Protein AF-A0A1W9SJ82-F1 (afdb_monomer)

Structure (mmCIF, N/CA/C/O backbone):
data_AF-A0A1W9SJ82-F1
#
_entry.id   AF-A0A1W9SJ82-F1
#
loop_
_atom_site.group_PDB
_atom_site.id
_atom_site.type_symbol
_atom_site.label_atom_id
_atom_site.label_alt_id
_atom_site.label_comp_id
_atom_site.label_asym_id
_atom_site.label_entity_id
_atom_site.label_seq_id
_atom_site.pdbx_PDB_ins_code
_atom_site.Cartn_x
_atom_site.Cartn_y
_atom_site.Cartn_z
_atom_site.occupancy
_atom_site.B_iso_or_equiv
_atom_site.auth_seq_id
_atom_site.auth_comp_id
_atom_site.auth_asym_id
_atom_site.auth_atom_id
_atom_site.pdbx_PDB_model_num
ATOM 1 N N . MET A 1 1 ? -20.016 -2.239 4.524 1.00 68.06 1 MET A N 1
ATOM 2 C CA . MET A 1 1 ? -19.324 -1.239 5.376 1.00 68.06 1 MET A CA 1
ATOM 3 C C .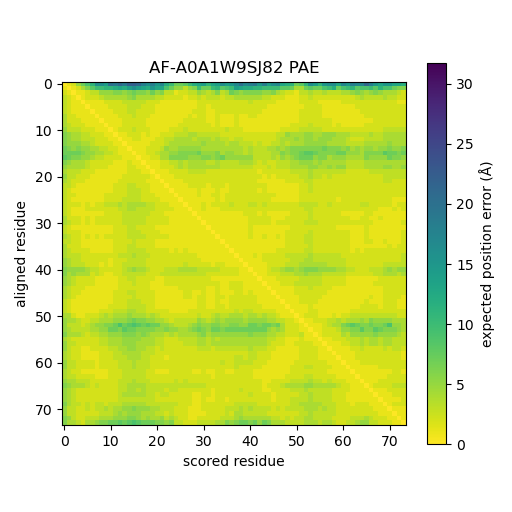 MET A 1 1 ? -18.097 -0.682 4.657 1.00 68.06 1 MET A C 1
ATOM 5 O O . MET A 1 1 ? -17.463 -1.443 3.930 1.00 68.06 1 MET A O 1
ATOM 9 N N . PRO A 1 2 ? -17.735 0.603 4.835 1.00 83.75 2 PRO A N 1
ATOM 10 C CA . PRO A 1 2 ? -16.510 1.150 4.255 1.00 83.75 2 PRO A CA 1
ATOM 11 C C . PRO A 1 2 ? -15.272 0.470 4.856 1.00 83.75 2 PRO A C 1
ATOM 13 O O . PRO A 1 2 ? -15.209 0.229 6.065 1.00 83.75 2 PRO A O 1
ATOM 16 N N . LYS A 1 3 ? -14.281 0.177 4.007 1.00 94.56 3 LYS A N 1
ATOM 17 C CA . LYS A 1 3 ? -12.970 -0.357 4.414 1.00 94.56 3 LYS A CA 1
ATOM 18 C C . LYS A 1 3 ? -12.239 0.606 5.358 1.00 94.56 3 LYS A C 1
ATOM 20 O O . LYS A 1 3 ? -12.496 1.810 5.304 1.00 94.56 3 LYS A O 1
ATOM 25 N N . LYS A 1 4 ? -11.350 0.102 6.222 1.00 95.44 4 LYS A N 1
ATOM 26 C CA . LYS A 1 4 ? -10.615 0.896 7.231 1.00 95.44 4 LYS A CA 1
ATOM 27 C C . LYS A 1 4 ? -9.622 1.870 6.594 1.00 95.44 4 LYS A C 1
ATOM 29 O O . LYS A 1 4 ? -9.560 3.025 7.014 1.00 95.44 4 LYS A O 1
ATOM 34 N N . TYR A 1 5 ? -8.914 1.435 5.555 1.00 97.62 5 TYR A N 1
ATOM 35 C CA . TYR A 1 5 ? -7.832 2.199 4.944 1.00 97.62 5 TYR A CA 1
ATOM 36 C C . TYR A 1 5 ? -8.028 2.417 3.444 1.00 97.62 5 TYR A C 1
ATOM 38 O O . TYR A 1 5 ? -8.709 1.654 2.752 1.00 97.62 5 TYR A O 1
ATOM 46 N N . THR A 1 6 ? -7.374 3.462 2.945 1.00 98.25 6 THR A N 1
ATOM 47 C CA . THR A 1 6 ? -7.094 3.685 1.526 1.00 98.25 6 THR A CA 1
ATOM 48 C C . THR A 1 6 ? -5.583 3.644 1.323 1.00 98.25 6 THR A C 1
ATOM 50 O O . THR A 1 6 ? -4.860 4.227 2.121 1.00 98.25 6 THR A O 1
ATOM 53 N N . ALA A 1 7 ? -5.100 2.996 0.264 1.00 98.31 7 ALA A N 1
ATOM 54 C CA . ALA A 1 7 ? -3.705 3.076 -0.160 1.00 98.31 7 ALA A CA 1
ATOM 55 C C . ALA A 1 7 ? -3.586 3.790 -1.502 1.00 98.31 7 A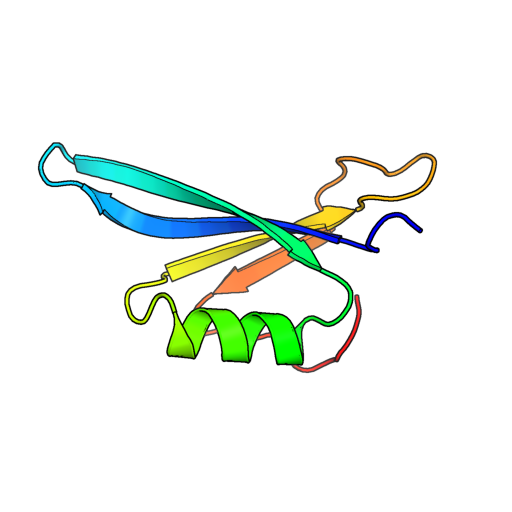LA A C 1
ATOM 57 O O . ALA A 1 7 ? -4.371 3.518 -2.412 1.00 98.31 7 ALA A O 1
ATOM 58 N N . ILE A 1 8 ? -2.569 4.640 -1.626 1.00 98.50 8 ILE A N 1
ATOM 59 C CA . ILE A 1 8 ? -2.015 5.057 -2.918 1.00 98.50 8 ILE A CA 1
ATOM 60 C C . ILE A 1 8 ? -0.696 4.310 -3.077 1.00 98.50 8 ILE A C 1
ATOM 62 O O . ILE A 1 8 ? 0.209 4.491 -2.267 1.00 98.50 8 ILE A O 1
ATOM 66 N N . VAL A 1 9 ? -0.611 3.452 -4.089 1.00 98.56 9 VAL A N 1
ATOM 67 C CA . VAL A 1 9 ? 0.535 2.576 -4.350 1.00 98.56 9 VAL A CA 1
ATOM 68 C C . VAL A 1 9 ? 1.255 3.073 -5.591 1.00 98.56 9 VAL A C 1
ATOM 70 O O . VAL A 1 9 ? 0.624 3.191 -6.640 1.00 98.56 9 VAL A O 1
ATOM 73 N N . LYS A 1 10 ? 2.564 3.307 -5.506 1.00 98.31 10 LYS A N 1
ATOM 74 C CA . LYS A 1 10 ? 3.410 3.493 -6.686 1.00 98.31 10 LYS A CA 1
ATOM 75 C C . LYS A 1 10 ? 3.871 2.131 -7.191 1.00 98.31 10 LYS A C 1
ATOM 77 O O . LYS A 1 10 ? 4.590 1.424 -6.482 1.00 98.31 10 LYS A O 1
ATOM 82 N N . ILE A 1 11 ? 3.481 1.789 -8.420 1.00 97.75 11 ILE A N 1
ATOM 83 C CA . ILE A 1 11 ? 3.887 0.543 -9.073 1.00 97.75 11 ILE A CA 1
ATOM 84 C C . ILE A 1 11 ? 5.278 0.711 -9.675 1.00 97.75 11 ILE A C 1
ATOM 86 O O . ILE A 1 11 ? 6.249 0.202 -9.141 1.00 97.75 11 ILE A O 1
ATOM 90 N N . LYS A 1 12 ? 5.393 1.490 -10.748 1.00 96.88 12 LYS A N 1
ATOM 91 C CA . LYS A 1 12 ? 6.655 1.820 -11.421 1.00 96.88 12 LYS A CA 1
ATOM 92 C C . LYS A 1 12 ? 6.520 3.147 -12.156 1.00 96.88 12 LYS A C 1
ATOM 94 O O . LYS A 1 12 ? 5.483 3.797 -12.048 1.00 96.88 12 LYS A O 1
ATOM 99 N N . ASN A 1 13 ? 7.549 3.562 -12.882 1.00 96.62 13 ASN A N 1
ATOM 100 C CA . ASN A 1 13 ? 7.404 4.654 -13.838 1.00 96.62 13 ASN A CA 1
ATOM 101 C C . ASN A 1 13 ? 6.930 4.093 -15.189 1.00 96.62 13 ASN A C 1
ATOM 103 O O . ASN A 1 13 ? 7.230 2.947 -15.529 1.00 96.62 13 ASN A O 1
ATOM 107 N N . ARG A 1 14 ? 6.157 4.885 -15.930 1.00 94.31 14 ARG A N 1
ATOM 108 C CA . ARG A 1 14 ? 5.802 4.624 -17.328 1.00 94.31 14 ARG A CA 1
ATOM 109 C C . ARG A 1 14 ? 6.979 4.994 -18.239 1.00 94.31 14 ARG A C 1
ATOM 111 O O . ARG A 1 14 ? 7.955 5.587 -17.785 1.00 94.31 14 ARG A O 1
ATOM 118 N N . HIS A 1 15 ? 6.876 4.649 -19.522 1.00 93.88 15 HIS A N 1
ATOM 119 C CA . HIS A 1 15 ? 7.909 4.947 -20.524 1.00 93.88 15 HIS A CA 1
ATOM 120 C C . HIS A 1 15 ? 8.191 6.451 -20.678 1.00 93.88 15 HIS A C 1
ATOM 122 O O . HIS A 1 15 ? 9.321 6.826 -20.958 1.00 93.88 15 HIS A O 1
ATOM 128 N N . ASP A 1 16 ? 7.194 7.301 -20.427 1.00 95.38 16 ASP A N 1
ATOM 129 C CA . ASP A 1 16 ? 7.302 8.768 -20.438 1.00 95.38 16 ASP A CA 1
ATOM 130 C C . ASP A 1 16 ? 7.902 9.357 -19.140 1.00 95.38 16 ASP A C 1
ATOM 132 O O . ASP A 1 16 ? 7.932 10.571 -18.957 1.00 95.38 16 ASP A O 1
ATOM 136 N N . GLY A 1 17 ? 8.342 8.509 -18.203 1.00 93.50 17 GLY A N 1
ATOM 137 C CA . GLY A 1 17 ? 8.890 8.917 -16.908 1.00 93.50 17 GLY A CA 1
ATOM 138 C C . GLY A 1 17 ? 7.842 9.231 -15.833 1.00 93.50 17 GLY A C 1
ATOM 139 O O . GLY A 1 17 ? 8.200 9.372 -14.660 1.00 93.50 17 GLY A O 1
ATOM 140 N N . SER A 1 18 ? 6.550 9.275 -16.171 1.00 96.00 18 SER A N 1
ATOM 141 C CA . SER A 1 18 ? 5.484 9.550 -15.205 1.00 96.00 18 SER A CA 1
ATOM 142 C C . SER A 1 18 ? 5.276 8.389 -14.222 1.00 96.00 18 SER A C 1
ATOM 144 O O . SER A 1 18 ? 5.500 7.215 -14.531 1.00 96.00 18 SER A O 1
ATOM 146 N N . ALA A 1 19 ? 4.844 8.692 -12.995 1.00 95.62 19 ALA A N 1
ATOM 147 C CA . ALA A 1 19 ? 4.596 7.665 -11.987 1.00 95.62 19 ALA A CA 1
ATOM 148 C C . ALA A 1 19 ? 3.284 6.913 -12.271 1.00 95.62 19 ALA A C 1
ATOM 150 O O . ALA A 1 19 ? 2.202 7.500 -12.276 1.00 95.62 19 ALA A O 1
ATOM 151 N N . HIS A 1 20 ? 3.357 5.590 -12.423 1.00 97.31 20 HIS A N 1
ATOM 152 C CA . HIS A 1 20 ? 2.175 4.736 -12.420 1.00 97.31 20 HIS A CA 1
ATOM 153 C C . HIS A 1 20 ? 1.754 4.454 -10.976 1.00 97.31 20 HIS A C 1
ATOM 155 O O . HIS A 1 20 ? 2.369 3.639 -10.280 1.00 97.31 20 HIS A O 1
ATOM 161 N N . CYS A 1 21 ? 0.685 5.119 -10.544 1.00 97.62 21 CYS A N 1
ATOM 162 C CA . CYS A 1 21 ? 0.095 4.935 -9.226 1.00 97.62 21 CYS A CA 1
ATOM 163 C C . CYS A 1 21 ? -1.323 4.363 -9.320 1.00 97.62 21 CYS A C 1
ATOM 165 O O . CYS A 1 21 ? -2.095 4.735 -10.201 1.00 97.62 21 CYS A O 1
ATOM 167 N N . VAL A 1 22 ? -1.680 3.492 -8.376 1.00 97.69 22 VAL A N 1
ATOM 168 C CA . VAL A 1 22 ? -3.022 2.905 -8.248 1.00 97.69 22 VAL A CA 1
ATOM 169 C C . VAL A 1 22 ? -3.575 3.129 -6.846 1.00 97.69 22 VAL A C 1
ATOM 171 O O . VAL A 1 22 ? -2.826 3.257 -5.876 1.00 97.69 22 VAL A O 1
ATOM 174 N N . LYS A 1 23 ? -4.905 3.172 -6.729 1.00 98.12 23 LYS A N 1
ATOM 175 C CA . LYS A 1 23 ? -5.606 3.401 -5.463 1.00 98.12 23 LYS A CA 1
ATOM 176 C C . LYS A 1 23 ? -6.401 2.167 -5.053 1.00 98.12 23 LYS A C 1
ATOM 178 O O . LYS A 1 23 ? -7.199 1.660 -5.835 1.00 98.12 23 LYS A O 1
ATOM 183 N N . TYR A 1 24 ? -6.241 1.736 -3.805 1.00 98.06 24 TYR A N 1
ATOM 184 C CA . TYR A 1 24 ? -6.972 0.604 -3.232 1.00 98.06 24 TYR A CA 1
ATOM 185 C C . TYR A 1 24 ? -7.634 0.961 -1.906 1.00 98.06 24 TYR A C 1
ATOM 187 O O . TYR A 1 24 ? -7.212 1.880 -1.210 1.00 98.06 24 TYR A O 1
ATOM 195 N N . ARG A 1 25 ? -8.668 0.201 -1.540 1.00 97.56 25 ARG A N 1
ATOM 196 C CA . ARG A 1 25 ? -9.294 0.235 -0.215 1.00 97.56 25 ARG A CA 1
ATOM 197 C C . ARG A 1 25 ? -9.183 -1.145 0.419 1.00 97.56 25 ARG A C 1
ATOM 199 O O . ARG A 1 25 ? -9.481 -2.136 -0.240 1.00 97.56 25 ARG A O 1
ATOM 206 N N . PHE A 1 26 ? -8.765 -1.212 1.676 1.00 97.38 26 PHE A N 1
ATOM 207 C CA . PHE A 1 26 ? -8.460 -2.478 2.347 1.00 97.38 26 PHE A CA 1
ATOM 208 C C . PHE A 1 26 ? -8.578 -2.344 3.872 1.00 97.38 26 PHE A C 1
ATOM 210 O O . PHE A 1 26 ? -8.673 -1.238 4.404 1.00 97.38 26 PHE A O 1
ATOM 217 N N . ASP A 1 27 ? -8.599 -3.481 4.571 1.00 97.06 27 ASP A N 1
ATOM 218 C CA . ASP A 1 27 ? -8.676 -3.526 6.040 1.00 97.06 27 ASP A CA 1
ATOM 219 C C . ASP A 1 27 ? -7.389 -4.050 6.686 1.00 97.06 27 ASP A C 1
ATOM 221 O O . ASP A 1 27 ? -7.031 -3.599 7.767 1.00 97.06 27 ASP A O 1
ATOM 225 N N . ASN A 1 28 ? -6.694 -4.990 6.039 1.00 97.69 28 ASN A N 1
ATOM 226 C CA . ASN A 1 28 ? -5.548 -5.704 6.600 1.00 97.69 28 ASN A CA 1
ATOM 227 C C . ASN A 1 28 ? -4.280 -5.421 5.784 1.00 97.69 28 ASN A C 1
ATOM 229 O O . ASN A 1 28 ? -4.229 -5.739 4.595 1.00 97.69 28 ASN A O 1
ATOM 233 N N . LEU A 1 29 ? -3.263 -4.855 6.433 1.00 97.88 29 LEU A N 1
ATOM 234 C CA . LEU A 1 29 ? -1.984 -4.486 5.822 1.00 97.88 29 LEU A CA 1
ATOM 235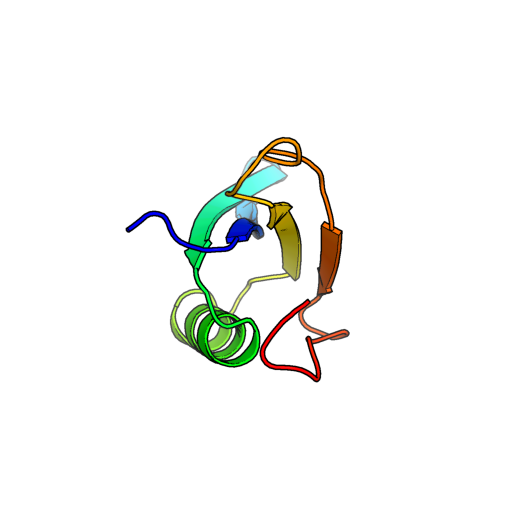 C C . LEU A 1 29 ? -1.210 -5.687 5.267 1.00 97.88 29 LEU A C 1
ATOM 237 O O . LEU A 1 29 ? -0.651 -5.603 4.175 1.00 97.88 29 LEU A O 1
ATOM 241 N N . LEU A 1 30 ? -1.180 -6.806 5.994 1.00 98.12 30 LEU A N 1
ATOM 242 C CA . LEU A 1 30 ? -0.417 -7.992 5.596 1.00 98.12 30 LEU A CA 1
ATOM 243 C C . LEU A 1 30 ? -1.047 -8.659 4.373 1.00 98.12 30 LEU A C 1
ATOM 245 O O . LEU A 1 30 ? -0.353 -8.953 3.402 1.00 98.12 30 LEU A O 1
ATOM 249 N N . SER A 1 31 ? -2.370 -8.849 4.386 1.00 97.88 31 SER A N 1
ATOM 250 C CA . SER A 1 31 ? -3.097 -9.391 3.232 1.00 97.88 31 SER A CA 1
ATOM 251 C C . SER A 1 31 ? -2.988 -8.465 2.022 1.00 97.88 31 SER A C 1
ATOM 253 O O . SER A 1 31 ? -2.816 -8.938 0.902 1.00 97.88 31 SER A O 1
ATOM 255 N N . PHE A 1 32 ? -3.045 -7.148 2.240 1.00 98.19 32 PHE A N 1
ATOM 256 C CA . PHE A 1 32 ? -2.872 -6.173 1.169 1.00 98.19 32 PHE A CA 1
ATOM 257 C C . PHE A 1 32 ? -1.461 -6.223 0.570 1.00 98.19 32 PHE A C 1
ATOM 259 O O . PHE A 1 32 ? -1.316 -6.217 -0.647 1.00 98.19 32 PHE A O 1
ATOM 266 N N . THR A 1 33 ? -0.431 -6.362 1.405 1.00 98.00 33 THR A N 1
ATOM 267 C CA . THR A 1 33 ? 0.961 -6.475 0.941 1.00 98.00 33 THR A CA 1
ATOM 268 C C . THR A 1 33 ? 1.162 -7.744 0.107 1.00 98.00 33 THR A C 1
ATOM 270 O O . THR A 1 33 ? 1.715 -7.663 -0.984 1.00 98.00 33 THR A O 1
ATOM 273 N N . LYS A 1 34 ? 0.620 -8.893 0.543 1.00 97.81 34 LYS A N 1
ATOM 274 C CA . LYS A 1 34 ? 0.633 -10.143 -0.246 1.00 97.81 34 LYS A CA 1
ATOM 275 C C . LYS A 1 34 ? -0.068 -9.991 -1.600 1.00 97.81 34 LYS A C 1
ATOM 277 O O . LYS A 1 34 ? 0.424 -10.478 -2.616 1.00 97.81 34 LYS A O 1
ATOM 282 N N . PHE A 1 35 ? -1.203 -9.292 -1.624 1.00 97.81 35 PHE A N 1
ATOM 283 C CA . PHE A 1 35 ? -1.907 -8.969 -2.865 1.00 97.81 35 PHE A CA 1
ATOM 284 C C . PHE A 1 35 ? -1.046 -8.118 -3.808 1.00 97.81 35 PHE A C 1
ATOM 286 O O . PHE A 1 35 ? -1.016 -8.399 -5.003 1.00 97.81 35 PHE A O 1
ATOM 293 N N . LEU A 1 36 ? -0.329 -7.114 -3.291 1.00 97.81 36 LEU A N 1
ATOM 294 C CA . LEU A 1 36 ? 0.582 -6.305 -4.105 1.00 97.81 36 LEU A CA 1
ATOM 295 C C . LEU A 1 36 ? 1.746 -7.131 -4.651 1.00 97.81 36 LEU A C 1
ATOM 297 O O . LEU A 1 36 ? 2.049 -7.005 -5.831 1.00 97.81 36 LEU A O 1
ATOM 301 N N . ASP A 1 37 ? 2.339 -8.003 -3.834 1.00 97.19 37 ASP A N 1
ATOM 302 C CA . ASP A 1 37 ? 3.410 -8.902 -4.277 1.00 97.19 37 ASP A CA 1
ATOM 303 C C . ASP A 1 37 ? 2.957 -9.816 -5.426 1.00 97.19 37 ASP A C 1
ATOM 305 O O . ASP A 1 37 ? 3.734 -10.076 -6.335 1.00 97.19 37 ASP A O 1
ATOM 309 N N . THR A 1 38 ? 1.695 -10.257 -5.413 1.00 97.50 38 THR A N 1
ATOM 310 C CA . THR A 1 38 ? 1.150 -11.154 -6.448 1.00 97.50 38 THR A CA 1
ATOM 311 C C . THR A 1 38 ? 0.703 -10.399 -7.700 1.00 97.50 38 THR A C 1
ATOM 313 O O . THR A 1 38 ? 0.938 -10.841 -8.817 1.00 97.50 38 THR A O 1
AT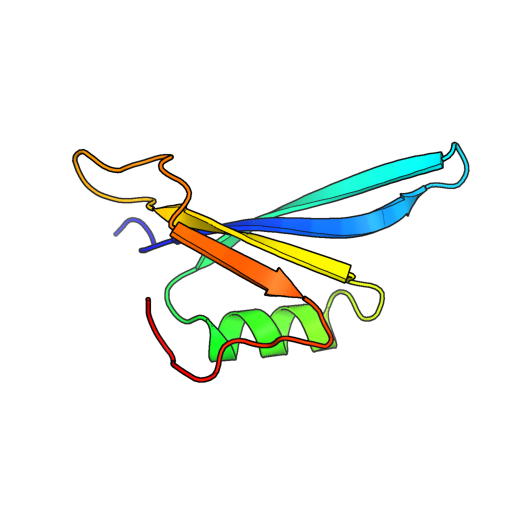OM 316 N N . LYS A 1 39 ? 0.012 -9.265 -7.534 1.00 97.75 39 LYS A N 1
ATOM 317 C CA . LYS A 1 39 ? -0.603 -8.536 -8.653 1.00 97.75 39 LYS A CA 1
ATOM 318 C C . LYS A 1 39 ? 0.356 -7.569 -9.342 1.00 97.75 39 LYS A C 1
ATOM 320 O O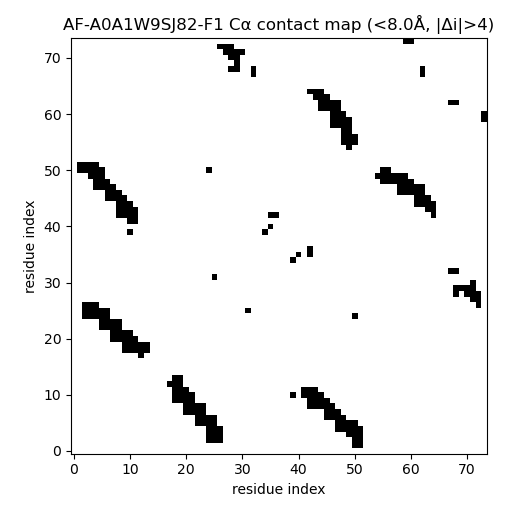 . LYS A 1 39 ? 0.207 -7.297 -10.529 1.00 97.75 39 LYS A O 1
ATOM 325 N N . TRP A 1 40 ? 1.279 -6.990 -8.584 1.00 96.75 40 TRP A N 1
ATOM 326 C CA . TRP A 1 40 ? 2.102 -5.868 -9.013 1.00 96.75 40 TRP A CA 1
ATOM 327 C C . TRP A 1 40 ? 3.550 -6.063 -8.588 1.00 96.75 40 TRP A C 1
ATOM 329 O O . TRP A 1 40 ? 4.064 -5.253 -7.829 1.00 96.75 40 TRP A O 1
ATOM 339 N N . GLU A 1 41 ? 4.227 -7.097 -9.077 1.00 94.12 41 GLU A N 1
ATOM 340 C CA . GLU A 1 41 ? 5.592 -7.437 -8.652 1.00 94.12 41 GLU A CA 1
ATOM 341 C C . GLU A 1 41 ? 6.560 -6.233 -8.619 1.00 94.12 41 GLU A C 1
ATOM 343 O O . GLU A 1 41 ? 7.379 -6.109 -7.708 1.00 94.12 41 GLU A O 1
ATOM 348 N N . ASP A 1 42 ? 6.411 -5.283 -9.544 1.00 96.25 42 ASP A N 1
ATOM 349 C CA . ASP A 1 42 ? 7.240 -4.078 -9.637 1.00 96.25 42 ASP A CA 1
ATOM 350 C C . ASP A 1 42 ? 7.007 -3.013 -8.549 1.00 96.25 42 ASP A C 1
ATOM 352 O O . ASP A 1 42 ? 7.782 -2.052 -8.494 1.00 96.25 42 ASP A O 1
ATOM 356 N N . TRP A 1 43 ? 5.983 -3.153 -7.695 1.00 98.00 43 TRP A N 1
ATOM 357 C CA . TRP A 1 43 ? 5.558 -2.116 -6.750 1.00 98.00 43 TRP A CA 1
ATOM 358 C C . TRP A 1 43 ? 6.694 -1.604 -5.857 1.00 98.00 43 TRP A C 1
ATOM 360 O O . TRP A 1 43 ? 7.528 -2.364 -5.366 1.00 98.00 43 TRP A O 1
ATOM 370 N N . LYS A 1 44 ? 6.744 -0.284 -5.644 1.00 97.62 44 LYS A N 1
ATOM 371 C CA . LYS A 1 44 ? 7.836 0.369 -4.902 1.00 97.62 44 LYS A CA 1
ATOM 372 C C . LYS A 1 44 ? 7.437 0.726 -3.480 1.00 97.62 44 LYS A C 1
ATOM 374 O O . LYS A 1 44 ? 8.140 0.380 -2.530 1.00 97.62 44 LYS A O 1
ATOM 379 N N . TRP A 1 45 ? 6.321 1.432 -3.336 1.00 98.19 45 TRP A N 1
ATOM 380 C CA . TRP A 1 45 ? 5.838 1.918 -2.048 1.00 98.19 45 TRP A CA 1
ATOM 381 C C . TRP A 1 45 ? 4.335 2.160 -2.064 1.00 98.19 45 TRP A C 1
ATOM 383 O O . TRP A 1 45 ? 3.729 2.295 -3.128 1.00 98.19 45 TRP A O 1
ATOM 393 N N . PHE A 1 46 ? 3.734 2.239 -0.880 1.00 98.56 46 PHE A N 1
ATOM 394 C CA . PHE A 1 46 ? 2.368 2.710 -0.714 1.00 98.56 46 PHE A CA 1
ATOM 395 C C . PHE A 1 46 ? 2.198 3.575 0.532 1.00 98.56 46 PHE A C 1
ATOM 397 O O . PHE A 1 46 ? 2.735 3.282 1.598 1.00 98.56 46 PHE A O 1
ATOM 404 N N . ASN A 1 47 ? 1.400 4.629 0.382 1.00 98.56 47 ASN A N 1
ATOM 405 C CA . ASN A 1 47 ? 0.958 5.486 1.476 1.00 98.56 47 ASN A CA 1
ATOM 406 C C . ASN A 1 47 ? -0.405 5.008 1.962 1.00 98.56 47 ASN A C 1
ATOM 408 O O . ASN A 1 47 ? -1.300 4.782 1.145 1.00 98.56 47 ASN A O 1
ATOM 412 N N . VAL A 1 48 ? -0.568 4.878 3.276 1.00 98.31 48 VAL A N 1
ATOM 413 C CA . VAL A 1 48 ? -1.813 4.459 3.921 1.00 98.31 48 VAL A CA 1
ATOM 414 C C . VAL A 1 48 ? -2.531 5.680 4.473 1.00 98.31 48 VAL A C 1
ATOM 416 O O . VAL A 1 48 ? -1.956 6.469 5.215 1.00 98.31 48 VAL A O 1
ATOM 419 N N . TYR A 1 49 ? -3.810 5.805 4.150 1.00 98.31 49 TYR A N 1
ATOM 420 C CA . TYR A 1 49 ? -4.689 6.876 4.598 1.00 98.31 49 TYR A CA 1
ATOM 421 C C . TYR A 1 49 ? -5.872 6.289 5.362 1.00 98.31 49 TYR A C 1
ATOM 423 O O . TYR A 1 49 ? -6.392 5.225 5.004 1.00 98.31 49 TYR A O 1
ATOM 431 N N . SER A 1 50 ? -6.350 7.001 6.381 1.00 97.19 50 SER A N 1
ATOM 432 C CA . SER A 1 50 ? -7.617 6.657 7.025 1.00 97.19 50 SER A CA 1
ATOM 433 C C . SER A 1 50 ? -8.766 6.797 6.026 1.00 97.19 50 SER A C 1
ATOM 435 O O . SER A 1 50 ? -8.867 7.784 5.297 1.00 97.19 50 SER A O 1
ATOM 437 N N . ASN A 1 51 ? -9.668 5.818 6.002 1.00 96.44 51 ASN A N 1
ATOM 438 C CA . ASN A 1 51 ? -10.890 5.863 5.201 1.00 96.44 51 ASN A CA 1
ATOM 439 C C . ASN A 1 51 ? -12.154 6.005 6.072 1.00 96.44 51 ASN A C 1
ATOM 441 O O . ASN A 1 51 ? -13.268 5.828 5.576 1.00 96.44 51 ASN A O 1
ATOM 445 N N . LYS A 1 52 ? -11.996 6.310 7.369 1.00 92.94 52 LYS A N 1
ATOM 446 C CA . LYS A 1 52 ? -13.096 6.381 8.341 1.00 92.94 52 LYS A CA 1
ATOM 447 C C . LYS A 1 52 ? -13.014 7.608 9.251 1.00 92.94 52 LYS A C 1
ATOM 449 O O . LYS A 1 52 ? -11.929 8.097 9.562 1.00 92.94 52 LYS A O 1
ATOM 454 N N . GLY A 1 53 ? -14.192 8.016 9.729 1.00 91.25 53 GLY A N 1
ATOM 455 C CA . GLY A 1 53 ? -14.377 9.038 10.759 1.00 91.25 53 GLY A 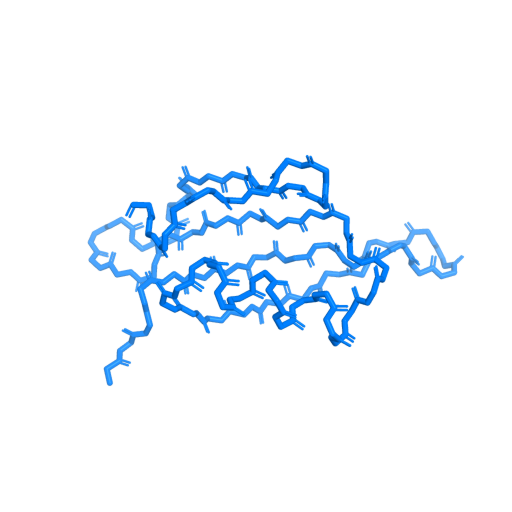CA 1
ATOM 456 C C . GLY A 1 53 ? -13.890 10.429 10.355 1.00 91.25 53 GLY A C 1
ATOM 457 O O . GLY A 1 53 ? -13.669 10.706 9.176 1.00 91.25 53 GLY A O 1
ATOM 458 N N . ILE A 1 54 ? -13.682 11.275 11.366 1.00 93.31 54 ILE A N 1
ATOM 459 C CA . ILE A 1 54 ? -13.176 12.651 11.221 1.00 93.31 54 ILE A CA 1
ATOM 460 C C . ILE A 1 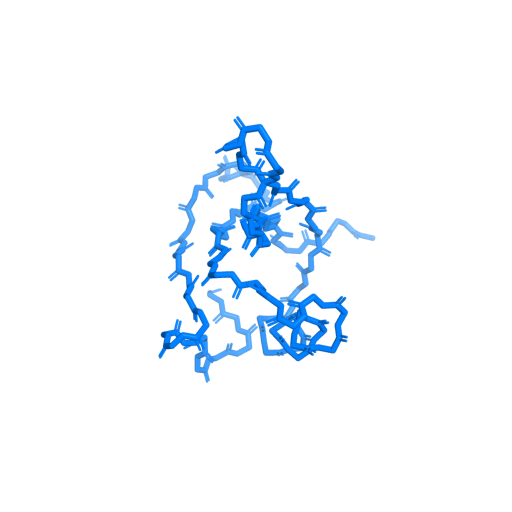54 ? -11.788 12.712 10.570 1.00 93.31 54 ILE A C 1
ATOM 462 O O . ILE A 1 54 ? -11.444 13.679 9.906 1.00 93.31 54 ILE A O 1
ATOM 466 N N . ASN A 1 55 ? -11.009 11.634 10.692 1.00 92.31 55 ASN A N 1
ATOM 467 C CA . ASN A 1 55 ? -9.662 11.538 10.139 1.00 92.31 55 ASN A CA 1
ATOM 468 C C . ASN A 1 55 ? -9.635 11.048 8.683 1.00 92.31 55 ASN A C 1
ATOM 470 O O . ASN A 1 55 ? -8.558 10.743 8.173 1.00 92.31 55 ASN A O 1
ATOM 474 N N . LYS A 1 56 ? -10.781 10.892 8.006 1.00 95.69 56 LYS A N 1
ATOM 475 C CA . LYS A 1 56 ? -10.829 10.390 6.625 1.00 95.69 56 LYS A CA 1
ATOM 476 C C . LYS A 1 56 ? -9.951 11.246 5.705 1.00 95.69 56 LYS A C 1
ATOM 478 O O . LYS A 1 56 ? -10.095 12.458 5.646 1.00 95.69 56 LYS A O 1
ATOM 483 N N . GLY A 1 57 ? -9.059 10.594 4.964 1.00 95.19 57 GLY A N 1
ATOM 484 C CA . GLY A 1 57 ? -8.089 11.251 4.084 1.00 95.19 57 GLY A CA 1
ATOM 485 C C . GLY A 1 57 ? -6.768 11.623 4.761 1.00 95.19 57 GLY A C 1
ATOM 486 O O . GLY A 1 57 ? -5.807 11.904 4.052 1.00 95.19 57 GLY A O 1
ATOM 487 N N . LYS A 1 58 ? -6.663 11.552 6.095 1.00 97.69 58 LYS A N 1
ATOM 488 C CA . LYS A 1 58 ? -5.395 11.756 6.807 1.00 97.69 58 LYS A CA 1
ATOM 489 C C . LYS A 1 58 ? -4.434 10.606 6.508 1.00 97.69 58 LYS A C 1
ATOM 491 O O . LYS A 1 58 ? -4.812 9.437 6.639 1.00 97.69 58 LYS A O 1
ATOM 496 N N . GLN A 1 59 ? -3.202 10.934 6.123 1.00 97.88 59 GLN A N 1
ATOM 497 C CA . GLN A 1 59 ? -2.131 9.948 5.976 1.00 97.88 59 GLN A CA 1
ATOM 498 C C . GLN A 1 59 ? -1.739 9.409 7.353 1.00 97.88 59 GLN A C 1
ATOM 500 O O . GLN A 1 59 ? -1.598 10.174 8.305 1.00 97.88 59 GLN A O 1
ATOM 505 N N . LEU A 1 60 ? -1.604 8.092 7.452 1.00 97.50 60 LEU A N 1
ATOM 506 C CA . LEU A 1 60 ? -1.286 7.387 8.688 1.00 97.50 60 LEU A CA 1
ATOM 507 C C . LEU A 1 60 ? 0.142 6.846 8.678 1.00 97.50 60 LEU A C 1
ATOM 509 O O . LEU A 1 60 ? 0.827 6.978 9.678 1.00 97.50 60 LEU A O 1
ATOM 513 N N . GLU A 1 61 ? 0.581 6.239 7.570 1.00 97.88 61 GLU A N 1
ATOM 514 C CA . GLU A 1 61 ? 1.902 5.601 7.480 1.00 97.88 61 GLU A CA 1
ATOM 515 C C . GLU A 1 61 ? 2.342 5.407 6.016 1.00 97.88 61 GLU A C 1
ATOM 517 O O . GLU A 1 61 ? 1.513 5.464 5.099 1.00 97.88 61 GLU A O 1
ATOM 522 N N . ASN A 1 62 ? 3.633 5.149 5.791 1.00 98.12 62 ASN A N 1
ATOM 523 C CA . ASN A 1 62 ? 4.205 4.744 4.506 1.00 98.12 62 ASN A CA 1
ATOM 524 C C . ASN A 1 62 ? 4.952 3.406 4.626 1.00 98.12 62 ASN A C 1
ATOM 526 O O . ASN A 1 62 ? 5.722 3.177 5.557 1.00 98.12 62 ASN A O 1
ATOM 530 N N . PHE A 1 63 ? 4.774 2.545 3.625 1.00 98.44 63 PHE A N 1
ATOM 531 C CA . PHE A 1 63 ? 5.516 1.294 3.503 1.00 98.44 63 PHE A CA 1
ATOM 532 C C . PHE A 1 63 ? 6.184 1.185 2.139 1.00 98.44 63 PHE A C 1
ATOM 534 O O . PHE A 1 63 ? 5.669 1.665 1.127 1.00 98.44 63 PHE A O 1
ATOM 541 N N . THR A 1 64 ? 7.318 0.492 2.101 1.00 98.19 64 THR A N 1
ATOM 542 C CA . THR A 1 64 ? 8.051 0.200 0.864 1.00 98.19 64 THR A CA 1
ATOM 543 C C . THR A 1 64 ? 8.193 -1.305 0.681 1.00 98.19 64 THR A C 1
ATOM 545 O O . THR A 1 64 ? 8.010 -2.074 1.628 1.00 98.19 64 THR A O 1
ATOM 548 N N . LYS A 1 65 ? 8.562 -1.748 -0.527 1.00 96.19 65 LYS A N 1
ATOM 549 C CA . LYS A 1 65 ? 8.818 -3.174 -0.798 1.00 96.19 65 LYS A CA 1
ATOM 550 C C . LYS A 1 65 ? 9.857 -3.780 0.157 1.00 96.19 65 LYS A C 1
ATOM 552 O O . LYS A 1 65 ? 9.751 -4.962 0.488 1.00 96.19 65 LYS A O 1
ATOM 557 N N . PHE A 1 66 ? 10.790 -2.954 0.642 1.00 96.19 66 PHE A N 1
ATOM 558 C CA . PHE A 1 66 ? 11.865 -3.322 1.570 1.00 96.19 66 PHE A CA 1
ATOM 559 C C . PHE A 1 66 ? 11.563 -2.993 3.043 1.00 96.19 66 PHE A C 1
ATOM 561 O O . PHE A 1 66 ? 12.175 -3.567 3.937 1.00 96.19 66 PHE A O 1
ATOM 568 N N . LYS A 1 67 ? 10.595 -2.111 3.321 1.00 97.44 67 LYS A N 1
ATOM 569 C CA . LYS A 1 67 ? 10.123 -1.759 4.670 1.00 97.44 67 LYS A CA 1
ATOM 570 C C . LYS A 1 67 ? 8.630 -2.065 4.774 1.00 97.44 67 LYS A C 1
ATOM 572 O O . LYS A 1 67 ? 7.785 -1.176 4.666 1.00 97.44 67 LYS A O 1
ATOM 577 N N . ARG A 1 68 ? 8.323 -3.355 4.928 1.00 97.19 68 ARG A N 1
ATOM 578 C CA . ARG A 1 68 ? 6.959 -3.905 4.928 1.00 97.19 68 ARG A CA 1
ATOM 579 C C . ARG A 1 68 ? 6.257 -3.726 6.283 1.00 97.19 68 ARG A C 1
ATOM 581 O O . ARG A 1 68 ? 6.935 -3.671 7.313 1.00 97.19 68 ARG A O 1
ATOM 588 N N . PRO A 1 69 ? 4.912 -3.683 6.311 1.00 97.75 69 PRO A N 1
ATOM 589 C CA . PRO A 1 69 ? 4.164 -3.717 7.563 1.00 97.75 69 PRO A CA 1
ATOM 590 C C . PRO A 1 69 ? 4.427 -5.022 8.321 1.00 97.75 69 PRO A C 1
ATOM 592 O O . PRO A 1 69 ? 4.467 -6.099 7.727 1.00 97.75 69 PRO A O 1
ATOM 595 N N . LYS A 1 70 ? 4.578 -4.921 9.645 1.00 97.19 70 LYS A N 1
ATOM 596 C CA . LYS A 1 70 ? 4.777 -6.072 10.547 1.00 97.19 70 LYS A CA 1
ATOM 597 C C . LYS A 1 70 ? 3.502 -6.475 11.295 1.00 97.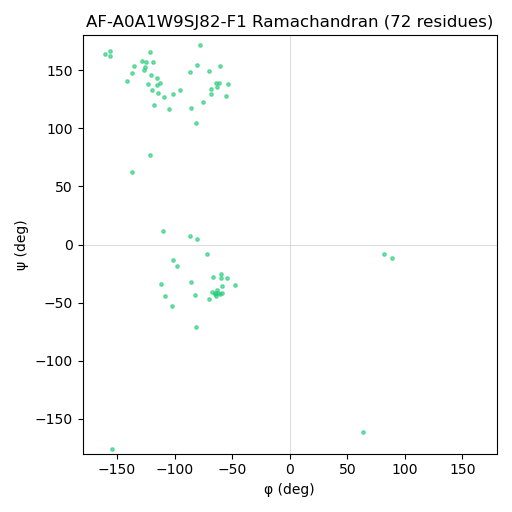19 70 LYS A C 1
ATOM 599 O O . LYS A 1 70 ? 3.437 -7.556 11.867 1.00 97.19 70 LYS A O 1
ATOM 604 N N . SER A 1 71 ? 2.478 -5.624 11.270 1.00 97.31 71 SER A N 1
ATOM 605 C CA . SER A 1 71 ? 1.185 -5.830 11.922 1.00 97.31 71 SER A CA 1
ATOM 606 C C . SER A 1 71 ? 0.050 -5.846 10.896 1.00 97.31 71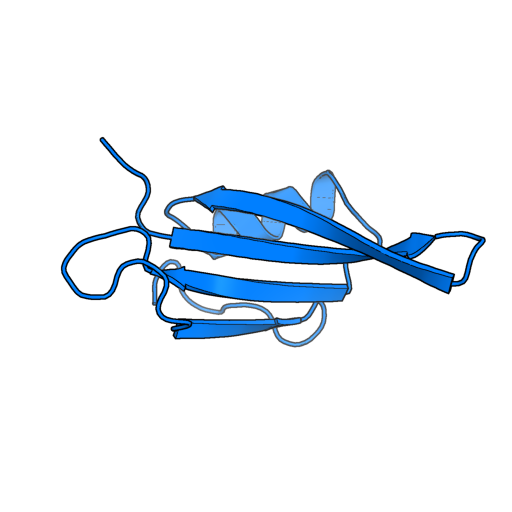 SER A C 1
ATOM 608 O O . SER A 1 71 ? 0.157 -5.295 9.799 1.00 97.31 71 SER A O 1
ATOM 610 N N . LYS A 1 72 ? -1.077 -6.478 11.253 1.00 96.38 72 LYS A N 1
ATOM 611 C CA . LYS A 1 72 ? -2.293 -6.490 10.416 1.00 96.38 72 LYS A CA 1
ATOM 612 C C . LYS A 1 72 ? -2.933 -5.104 10.298 1.00 96.38 72 LYS A C 1
ATOM 614 O O . LYS A 1 72 ? -3.576 -4.824 9.287 1.00 96.38 72 LYS A O 1
ATOM 619 N N . PHE A 1 73 ? -2.755 -4.257 11.307 1.00 95.62 73 PHE A N 1
ATOM 620 C CA . PHE A 1 73 ? -3.415 -2.965 11.433 1.00 95.62 73 PHE A CA 1
ATOM 621 C C . PHE A 1 73 ? -2.423 -1.897 11.907 1.00 95.62 73 PHE A C 1
ATOM 623 O O . PHE A 1 73 ? -1.503 -2.211 12.666 1.00 95.62 73 PHE A O 1
ATOM 630 N N . LEU A 1 74 ? -2.652 -0.664 11.442 1.00 90.81 74 LEU A N 1
ATOM 631 C CA . LEU A 1 74 ? -2.229 0.574 12.104 1.00 90.81 74 LEU A CA 1
ATOM 632 C C . LEU A 1 74 ? -3.174 0.888 13.262 1.00 90.81 74 LEU A C 1
ATOM 634 O O . LEU A 1 74 ? -4.414 0.726 13.048 1.00 90.81 74 LEU A O 1
#

Secondary structure (DSSP, 8-state):
---SEEEEEEEEE-TTS-EEEEEEEES-HHHHHHHHHHH-TT--EEEEEE-SSTTTT-EEEEEESSS---SS--

Sequence (74 aa):
MPKKYTAIVKIKNRHDGSAHCVKYRFDNLLSFTKFLDTKWEDWKWFNVYSNKGINKGKQLENFTKFKRPKSKFL

Foldseek 3Di:
DFAFKKKWWFQDADPVRHTDIDIDGHHFQVVVLVVCCVPRVRTFKMWIAGCDDPRHRPTDDIATPVRGDPGRHD

Nearest PDB structures (foldseek):
  2le2-assembly1_A  TM=6.740E-01  e=2.575E+00  Salasvirus phi29
  7v59-assembly1_E  TM=2.716E-01  e=5.219E+00  Streptococcus pyogenes serotype M1
  5vw1-assembly1_A  TM=2.641E-01  e=5.536E+00  Streptococcus pyogenes serotype M1

pLDDT: mean 96.25, std 4.02, range [68.06, 98.56]

Mean predicted aligned error: 2.62 Å

Solvent-accessible surface area (backbone atoms only — not comparable to full-atom values): 4252 Å² total; per-residue (Å²): 133,85,45,56,28,31,34,48,31,39,35,49,65,47,97,88,66,48,77,42,66,51,79,49,72,42,70,42,50,48,65,48,49,55,48,40,58,71,77,39,71,70,40,46,36,33,40,35,20,33,50,48,77,95,50,46,72,40,77,74,51,77,37,33,74,88,50,63,75,90,46,53,64,134

Radius of gyration: 12.38 Å; Cα contacts (8 Å, |Δi|>4): 139; chains: 1; bounding box: 31×24×33 Å